Protein AF-A0A0M0GD70-F1 (afdb_monomer_lite)

Organism: Sporosarcina globispora (NCBI:txid1459)

pLDDT: mean 79.38, std 15.33, range [40.72, 96.19]

Sequence (103 aa):
MIKKINIFLLLLLAVLFVYLNNNLNNELAYSQEQSEYITFEYVITDITAKGEYYGRSTKDNTGIYFTDENLQSDQIIRKGDKIQATFERDSRIDGIVSIEVKK

Foldseek 3Di:
DPVVVVVVVVVVVVVVVVVVVVVVVPPPPDDPPPPQKDKFKWAFADADPQQWTKTAGPPDRDIDIDGPVQDDPPDDDDHGWIKMWMAGPVDPPPGGPHIGTDD

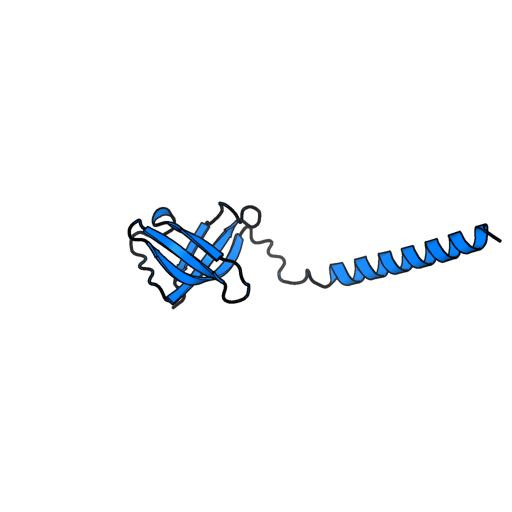Radius of gyration: 22.81 Å; chains: 1; bounding box: 37×23×76 Å

Secondary structure (DSSP, 8-state):
-HHHHHHHHHHHHHHHHHHHHHHHTTS--S-S---SEEEEEEEEEEE-TTSEEEEEESSSS-EEEEEGGGS-TT----TT-EEEEEEETT-TTT-EEEEEE--

InterPro domains:
  IPR059902 YpuD, C-terminal domain [PF27401] (36-100)

Structure (mmCIF, N/CA/C/O backbone):
data_AF-A0A0M0GD70-F1
#
_entry.id   AF-A0A0M0GD70-F1
#
loop_
_atom_site.group_PDB
_atom_site.id
_atom_site.type_symbol
_atom_site.label_atom_id
_atom_site.label_alt_id
_atom_site.label_comp_id
_atom_site.label_asym_id
_atom_site.label_entity_id
_atom_site.label_seq_id
_atom_site.pdbx_PDB_ins_code
_atom_site.Cartn_x
_atom_site.Cartn_y
_atom_site.Cartn_z
_atom_site.occupancy
_atom_site.B_iso_or_equiv
_atom_site.auth_seq_id
_atom_site.auth_comp_id
_atom_site.auth_asym_id
_atom_site.auth_atom_id
_atom_site.pdbx_PDB_model_num
ATOM 1 N N . MET A 1 1 ? 12.155 12.629 -60.913 1.00 53.12 1 MET A N 1
ATOM 2 C CA . MET A 1 1 ? 11.935 13.486 -59.721 1.00 53.12 1 MET A CA 1
ATOM 3 C C . MET A 1 1 ? 11.645 12.725 -58.418 1.00 53.12 1 MET A C 1
ATOM 5 O O . MET A 1 1 ? 11.779 13.330 -57.369 1.00 53.12 1 MET A O 1
ATOM 9 N N . ILE A 1 2 ? 11.335 11.419 -58.442 1.00 55.91 2 ILE A N 1
ATOM 10 C CA . ILE A 1 2 ? 10.916 10.643 -57.249 1.00 55.91 2 ILE A CA 1
ATOM 11 C C . ILE A 1 2 ? 12.098 10.228 -56.339 1.00 55.91 2 ILE A C 1
ATOM 13 O O . ILE A 1 2 ? 11.964 10.176 -55.125 1.00 55.91 2 ILE A O 1
ATOM 17 N N . LYS A 1 3 ? 13.304 10.017 -56.890 1.00 55.78 3 LYS A N 1
ATOM 18 C CA . LYS A 1 3 ? 14.478 9.566 -56.107 1.00 55.78 3 LYS A CA 1
ATOM 19 C C . LYS A 1 3 ? 15.000 10.591 -55.085 1.00 55.78 3 LYS A C 1
ATOM 21 O O . LYS A 1 3 ? 15.543 10.195 -54.062 1.00 55.78 3 LYS A O 1
ATOM 26 N N . LYS A 1 4 ? 14.836 11.897 -55.342 1.00 57.25 4 LYS A N 1
ATOM 27 C CA . LYS A 1 4 ? 15.329 12.964 -54.446 1.00 57.25 4 LYS A CA 1
ATOM 28 C C . LYS A 1 4 ? 14.441 13.151 -53.210 1.00 57.25 4 LYS A C 1
ATOM 30 O O . LYS A 1 4 ? 14.953 13.506 -52.154 1.00 57.25 4 LYS A O 1
ATOM 35 N N . ILE A 1 5 ? 13.142 12.859 -53.328 1.00 62.78 5 ILE A N 1
ATOM 36 C CA . ILE A 1 5 ? 12.182 13.003 -52.224 1.00 62.78 5 ILE A CA 1
ATOM 37 C C . ILE A 1 5 ? 12.395 11.926 -51.152 1.00 62.78 5 ILE A C 1
ATOM 39 O O . ILE A 1 5 ? 12.312 12.218 -49.964 1.00 62.78 5 ILE A O 1
ATOM 43 N N . ASN A 1 6 ? 12.804 10.722 -51.567 1.00 70.38 6 ASN A N 1
ATOM 44 C CA . ASN A 1 6 ? 13.131 9.629 -50.649 1.00 70.38 6 ASN A CA 1
ATOM 45 C C . ASN A 1 6 ? 14.394 9.911 -49.827 1.00 70.38 6 ASN A C 1
ATOM 47 O O . ASN A 1 6 ? 14.449 9.537 -48.662 1.00 70.38 6 ASN A O 1
ATOM 51 N N . ILE A 1 7 ? 15.389 10.591 -50.408 1.00 81.75 7 ILE A N 1
ATOM 52 C CA . ILE A 1 7 ? 16.624 10.957 -49.696 1.00 81.75 7 ILE A CA 1
ATOM 53 C C . ILE A 1 7 ? 16.329 12.014 -48.631 1.00 81.75 7 ILE A C 1
ATOM 55 O O . ILE A 1 7 ? 16.797 11.889 -47.504 1.00 81.75 7 ILE A O 1
ATOM 59 N N . PHE A 1 8 ? 15.520 13.022 -48.969 1.00 82.19 8 PHE A N 1
ATOM 60 C CA . PHE A 1 8 ? 15.115 14.053 -48.015 1.00 82.19 8 PHE A CA 1
ATOM 61 C C . PHE A 1 8 ? 14.311 13.463 -46.850 1.00 82.19 8 PHE A C 1
ATOM 63 O O . PHE A 1 8 ? 14.581 13.775 -45.692 1.00 82.19 8 PHE A O 1
ATOM 70 N N . LEU A 1 9 ? 13.381 12.552 -47.151 1.00 85.50 9 LEU A N 1
ATOM 71 C CA . LEU A 1 9 ? 12.595 11.862 -46.134 1.00 85.50 9 LEU A CA 1
ATOM 72 C C . LEU A 1 9 ? 13.478 11.004 -45.213 1.00 85.50 9 LEU A C 1
ATOM 74 O O . LEU A 1 9 ? 13.321 11.065 -43.998 1.00 85.50 9 LEU A O 1
ATOM 78 N N . LEU A 1 10 ? 14.453 10.267 -45.762 1.00 85.19 10 LEU A N 1
ATOM 79 C CA . LEU A 1 10 ? 15.396 9.479 -44.957 1.00 85.19 10 LEU A CA 1
ATOM 80 C C . LEU A 1 10 ? 16.218 10.351 -43.997 1.00 85.19 10 LEU A C 1
ATOM 82 O O . LEU A 1 10 ? 16.432 9.977 -42.846 1.00 85.19 10 LEU A O 1
ATOM 86 N N . LEU A 1 11 ? 16.665 11.516 -44.470 1.00 87.81 11 LEU A N 1
ATOM 87 C CA . LEU A 1 11 ? 17.442 12.464 -43.673 1.00 87.81 11 LEU A CA 1
ATOM 88 C C . LEU A 1 11 ? 16.613 13.036 -42.517 1.00 87.81 11 LEU A C 1
ATOM 90 O O . LEU A 1 11 ? 17.110 13.136 -41.397 1.00 87.81 11 LEU A O 1
ATOM 94 N N . LEU A 1 12 ? 15.336 13.337 -42.769 1.00 88.75 12 LEU A N 1
ATOM 95 C CA . LEU A 1 12 ? 14.401 13.792 -41.742 1.00 88.75 12 LEU A CA 1
ATOM 96 C C . LEU A 1 12 ? 14.195 12.725 -40.652 1.00 88.75 12 LEU A C 1
ATOM 98 O O . LEU A 1 12 ? 14.244 13.045 -39.464 1.00 88.75 12 LEU A O 1
ATOM 102 N N . LEU A 1 13 ? 14.023 11.454 -41.040 1.00 88.56 13 LEU A N 1
ATOM 103 C CA . LEU A 1 13 ? 13.876 10.346 -40.087 1.00 88.56 13 LEU A CA 1
ATOM 104 C C . LEU A 1 13 ? 15.146 10.126 -39.252 1.00 88.56 13 LEU A C 1
ATOM 106 O O . LEU A 1 13 ? 15.045 9.867 -38.055 1.00 88.56 13 LEU A O 1
ATOM 110 N N . ALA A 1 14 ? 16.333 10.257 -39.849 1.00 88.00 14 ALA A N 1
ATOM 111 C CA . ALA A 1 14 ? 17.599 10.105 -39.131 1.00 88.00 14 ALA A CA 1
ATOM 112 C C . ALA A 1 14 ? 17.797 11.199 -38.067 1.00 88.00 14 ALA A C 1
ATOM 114 O O . ALA A 1 14 ? 18.202 10.904 -36.943 1.00 88.00 14 ALA A O 1
ATOM 115 N N . VAL A 1 15 ? 17.458 12.452 -38.391 1.00 88.81 15 VAL A N 1
ATOM 116 C CA . VAL A 1 15 ? 17.509 13.568 -37.432 1.00 88.81 15 VAL A CA 1
ATOM 117 C C . VAL A 1 15 ? 16.515 13.350 -36.290 1.00 88.81 15 VAL A C 1
ATOM 119 O O . VAL A 1 15 ? 16.876 13.528 -35.127 1.00 88.81 15 VAL A O 1
ATOM 122 N N . LEU A 1 16 ? 15.293 12.907 -36.602 1.00 85.44 16 LEU A N 1
ATOM 123 C CA . LEU A 1 16 ? 14.284 12.593 -35.591 1.00 85.44 16 LEU A CA 1
ATOM 124 C C . LEU A 1 16 ? 14.745 11.458 -34.662 1.00 85.44 16 LEU A C 1
ATOM 126 O O . LEU A 1 16 ? 14.580 11.554 -33.450 1.00 85.44 16 LEU A O 1
ATOM 130 N N . PHE A 1 17 ? 15.377 10.417 -35.208 1.00 83.75 17 PHE A N 1
ATOM 131 C CA . PHE A 1 17 ? 15.914 9.299 -34.430 1.00 83.75 17 PHE A CA 1
ATOM 132 C C . PHE A 1 17 ? 17.023 9.736 -33.459 1.00 83.75 17 PHE A C 1
ATOM 134 O O . PHE A 1 17 ? 17.015 9.347 -32.292 1.00 83.75 17 PHE A O 1
ATOM 141 N N . VAL A 1 18 ? 17.953 10.588 -33.905 1.00 83.31 18 VAL A N 1
ATOM 142 C CA . VAL A 1 18 ? 19.007 11.149 -33.039 1.00 83.31 18 VAL A CA 1
ATOM 143 C C . VAL A 1 18 ? 18.410 12.059 -31.962 1.00 83.31 18 VAL A C 1
ATOM 145 O O . VAL A 1 18 ? 18.812 11.981 -30.803 1.00 83.31 18 VAL A O 1
ATOM 148 N N . TYR A 1 19 ? 17.421 12.886 -32.315 1.00 80.00 19 TYR A N 1
ATOM 149 C CA . TYR A 1 19 ? 16.734 13.758 -31.362 1.00 80.00 19 TYR A CA 1
ATOM 150 C C . TYR A 1 19 ? 16.020 12.962 -30.263 1.00 80.00 19 TYR A C 1
ATOM 152 O O . TYR A 1 19 ? 16.160 13.287 -29.085 1.00 80.00 19 TYR A O 1
ATOM 160 N N . LEU A 1 20 ? 15.296 11.900 -30.625 1.00 76.00 20 LEU A N 1
ATOM 161 C CA . LEU A 1 20 ? 14.608 11.043 -29.658 1.00 76.00 20 LEU A CA 1
ATOM 162 C C . LEU A 1 20 ? 15.601 10.325 -28.733 1.00 76.00 20 LEU A C 1
ATOM 164 O O . LEU A 1 20 ? 15.427 10.376 -27.521 1.00 76.00 20 LEU A O 1
ATOM 168 N N . ASN A 1 21 ? 16.677 9.737 -29.267 1.00 72.44 21 ASN A N 1
ATOM 169 C CA . ASN A 1 21 ? 17.680 9.047 -28.444 1.00 72.44 21 ASN A CA 1
ATOM 170 C C . ASN A 1 21 ? 18.409 9.984 -27.472 1.00 72.44 21 ASN A C 1
ATOM 172 O O . ASN A 1 21 ? 18.648 9.618 -26.325 1.00 72.44 21 ASN A O 1
ATOM 176 N N . ASN A 1 22 ? 18.740 11.204 -27.898 1.00 68.06 22 ASN A N 1
ATOM 177 C CA . ASN A 1 22 ? 19.429 12.158 -27.029 1.00 68.06 22 ASN A CA 1
ATOM 178 C C . ASN A 1 22 ? 18.521 12.699 -25.915 1.00 68.06 22 ASN A C 1
ATOM 180 O O . ASN A 1 22 ? 19.011 12.967 -24.824 1.00 68.06 22 ASN A O 1
ATOM 184 N N . ASN A 1 23 ? 17.214 12.845 -26.161 1.00 59.16 23 ASN A N 1
ATOM 185 C CA . ASN A 1 23 ? 16.273 13.300 -25.133 1.00 59.16 23 ASN A CA 1
ATOM 186 C C . ASN A 1 23 ? 15.818 12.166 -24.197 1.00 59.16 23 ASN A C 1
ATOM 188 O O . ASN A 1 23 ? 15.553 12.431 -23.031 1.00 59.16 23 ASN A O 1
ATOM 192 N N . LEU A 1 24 ? 15.796 10.910 -24.659 1.00 54.25 24 LEU A N 1
ATOM 193 C CA . LEU A 1 24 ? 15.454 9.747 -23.825 1.00 54.25 24 LEU A CA 1
ATOM 194 C C . LEU A 1 24 ? 16.555 9.377 -22.816 1.00 54.25 24 LEU A C 1
ATOM 196 O O . LEU A 1 24 ? 16.257 8.823 -21.762 1.00 54.25 24 LEU A O 1
ATOM 200 N N . ASN A 1 25 ? 17.816 9.716 -23.096 1.00 52.28 25 ASN A N 1
ATOM 201 C CA . ASN A 1 25 ? 18.939 9.391 -22.208 1.00 52.28 25 ASN A CA 1
ATOM 202 C C . ASN A 1 25 ? 19.143 10.393 -21.056 1.00 52.28 25 ASN A C 1
ATOM 204 O O . ASN A 1 25 ? 19.916 10.112 -20.143 1.00 52.28 25 ASN A O 1
ATOM 208 N N . ASN A 1 26 ? 18.458 11.541 -21.075 1.00 48.72 26 ASN A N 1
ATOM 209 C CA . ASN A 1 26 ? 18.663 12.610 -20.091 1.00 48.72 26 ASN A CA 1
ATOM 210 C C . ASN A 1 26 ? 17.666 12.592 -18.917 1.00 48.72 26 ASN A C 1
ATOM 212 O O . ASN A 1 26 ? 17.849 13.360 -17.977 1.00 48.72 26 ASN A O 1
ATOM 216 N N . GLU A 1 27 ? 16.661 11.708 -18.916 1.00 46.94 27 GLU A N 1
ATOM 217 C CA . GLU A 1 27 ? 15.702 11.577 -17.799 1.00 46.94 27 GLU A CA 1
ATOM 218 C C . GLU A 1 27 ? 15.959 10.375 -16.871 1.00 46.94 27 GLU A C 1
ATOM 220 O O . GLU A 1 27 ? 15.259 10.209 -15.877 1.00 46.94 27 GLU A O 1
ATOM 225 N N . LEU A 1 28 ? 16.992 9.561 -17.120 1.00 46.22 28 LEU A N 1
ATOM 226 C CA . LEU A 1 28 ? 17.294 8.380 -16.289 1.00 46.22 28 LEU A CA 1
ATOM 227 C C . LEU A 1 28 ? 18.503 8.545 -15.358 1.00 46.22 28 LEU A C 1
ATOM 229 O O . LEU A 1 28 ? 18.908 7.597 -14.687 1.00 46.22 28 LEU A O 1
ATOM 233 N N . ALA A 1 29 ? 19.061 9.750 -15.250 1.00 43.88 29 ALA A N 1
ATOM 234 C CA . ALA A 1 29 ? 20.120 10.051 -14.291 1.00 43.88 29 ALA A CA 1
ATOM 235 C C . ALA A 1 29 ? 19.543 10.446 -12.916 1.00 43.88 29 ALA A C 1
ATOM 237 O O . ALA A 1 29 ? 19.826 11.523 -12.399 1.00 43.88 29 ALA A O 1
ATOM 238 N N . TYR A 1 30 ? 18.736 9.572 -12.309 1.00 40.72 30 TYR A N 1
ATOM 239 C CA . TYR A 1 30 ? 18.447 9.643 -10.876 1.00 40.72 30 TYR A CA 1
ATOM 240 C C . TYR A 1 30 ? 18.775 8.287 -10.243 1.00 40.72 30 TYR A C 1
ATOM 242 O O . TYR A 1 30 ? 18.057 7.308 -10.417 1.00 40.72 30 TYR A O 1
ATOM 250 N N . SER A 1 31 ? 19.928 8.266 -9.565 1.00 42.44 31 SER A N 1
ATOM 251 C CA . SER A 1 31 ? 20.475 7.207 -8.703 1.00 42.44 31 SER A CA 1
ATOM 252 C C . SER A 1 31 ? 20.602 5.799 -9.305 1.00 42.44 31 SER A C 1
ATOM 254 O O . SER A 1 31 ? 19.690 4.981 -9.228 1.00 42.44 31 SER A O 1
ATOM 256 N N . GLN A 1 32 ? 21.807 5.475 -9.786 1.00 42.44 32 GLN A N 1
ATOM 257 C CA . GLN A 1 32 ? 22.290 4.098 -9.949 1.00 42.44 32 GLN A CA 1
ATOM 258 C C . GLN A 1 32 ? 22.641 3.459 -8.591 1.00 42.44 32 GLN A C 1
ATOM 260 O O . GLN A 1 32 ? 23.775 3.072 -8.339 1.00 42.44 32 GLN A O 1
ATOM 265 N N . GLU A 1 33 ? 21.645 3.301 -7.731 1.00 47.50 33 GLU A N 1
ATOM 266 C CA . GLU A 1 33 ? 21.485 2.021 -7.054 1.00 47.50 33 GLU A CA 1
ATOM 267 C C . GLU A 1 33 ? 20.180 1.488 -7.611 1.00 47.50 33 GLU A C 1
ATOM 269 O O . GLU A 1 33 ? 19.122 2.088 -7.426 1.00 47.50 33 GLU A O 1
ATOM 274 N N . GLN A 1 34 ? 20.249 0.411 -8.385 1.00 53.72 34 GLN A N 1
ATOM 275 C CA . GLN A 1 34 ? 19.083 -0.192 -9.015 1.00 53.72 34 GLN A CA 1
ATOM 276 C C . GLN A 1 34 ? 18.263 -0.925 -7.938 1.00 53.72 34 GLN A C 1
ATOM 278 O O . GLN A 1 34 ? 17.982 -2.102 -8.090 1.00 53.72 34 GLN A O 1
ATOM 283 N N . SER A 1 35 ? 17.869 -0.229 -6.860 1.00 63.62 35 SER A N 1
ATOM 284 C CA . SER A 1 35 ? 17.132 -0.736 -5.697 1.00 63.62 35 SER A CA 1
ATOM 285 C C . SER A 1 35 ? 16.018 -1.651 -6.166 1.00 63.62 35 SER A C 1
ATOM 287 O O . SER A 1 35 ? 15.148 -1.195 -6.895 1.00 63.62 35 SER A O 1
ATOM 289 N N . GLU A 1 36 ? 16.039 -2.927 -5.800 1.00 78.19 36 GLU A N 1
ATOM 290 C CA . GLU A 1 36 ? 15.003 -3.904 -6.179 1.00 78.19 36 GLU A CA 1
ATOM 291 C C . GLU A 1 36 ? 13.589 -3.432 -5.798 1.00 78.19 36 GLU A C 1
ATOM 293 O O . GLU A 1 36 ? 12.593 -3.896 -6.352 1.00 78.19 36 GLU A O 1
ATOM 298 N N . TYR A 1 37 ? 13.519 -2.437 -4.914 1.00 81.31 37 TYR A N 1
ATOM 299 C CA . TYR A 1 37 ? 12.309 -1.857 -4.378 1.00 81.31 37 TYR A CA 1
ATOM 300 C C . TYR A 1 37 ? 12.083 -0.417 -4.825 1.00 81.31 37 TYR A C 1
ATOM 302 O O . TYR A 1 37 ? 13.019 0.347 -5.095 1.00 81.31 37 TYR A O 1
ATOM 310 N N . ILE A 1 38 ? 10.812 -0.037 -4.858 1.00 85.56 38 ILE A N 1
ATOM 311 C CA . ILE A 1 38 ? 10.344 1.309 -5.173 1.00 85.56 38 ILE A CA 1
ATOM 312 C C . ILE A 1 38 ? 9.287 1.702 -4.155 1.00 85.56 38 ILE A C 1
ATOM 314 O O . ILE A 1 38 ? 8.530 0.863 -3.675 1.00 85.56 38 ILE A O 1
ATOM 318 N N . THR A 1 39 ? 9.198 2.990 -3.860 1.00 87.81 39 THR A N 1
ATOM 319 C CA . THR A 1 39 ? 8.398 3.455 -2.734 1.00 87.81 39 THR A CA 1
ATOM 320 C C . THR A 1 39 ? 7.469 4.592 -3.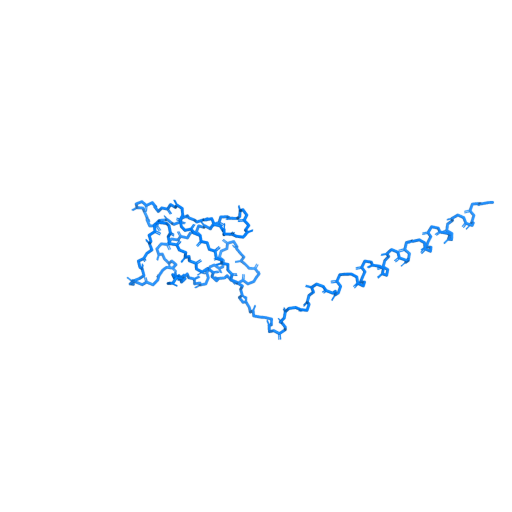134 1.00 87.81 39 THR A C 1
ATOM 322 O O . THR A 1 39 ? 7.876 5.515 -3.844 1.00 87.81 39 THR A O 1
ATOM 325 N N . PHE A 1 40 ? 6.232 4.554 -2.634 1.00 87.75 40 PHE A N 1
ATOM 326 C CA . PHE A 1 40 ? 5.227 5.598 -2.837 1.00 87.75 40 PHE A CA 1
ATOM 327 C C . PHE A 1 40 ? 4.573 6.035 -1.535 1.00 87.75 40 PHE A C 1
ATOM 329 O O . PHE A 1 40 ? 4.482 5.276 -0.574 1.00 87.75 40 PHE A O 1
ATOM 336 N N . GLU A 1 41 ? 4.078 7.270 -1.536 1.00 91.88 41 GLU A N 1
ATOM 337 C CA . GLU A 1 41 ? 3.363 7.853 -0.406 1.00 91.88 41 GLU A CA 1
ATOM 338 C C . GLU A 1 41 ? 1.864 7.926 -0.692 1.00 91.88 41 GLU A C 1
ATOM 340 O O . GLU A 1 41 ? 1.439 8.531 -1.683 1.00 91.88 41 GLU A O 1
ATOM 345 N N . TYR A 1 42 ? 1.066 7.387 0.228 1.00 92.62 42 TYR A N 1
ATOM 346 C CA . TYR A 1 42 ? -0.392 7.387 0.159 1.00 92.62 42 TYR A CA 1
ATOM 347 C C . TYR A 1 42 ? -1.000 7.996 1.420 1.00 92.62 42 TYR A C 1
ATOM 349 O O . TYR A 1 42 ? -0.423 7.931 2.501 1.00 92.62 42 TYR A O 1
ATOM 357 N N . VAL A 1 43 ? -2.189 8.573 1.285 1.00 94.81 43 VAL A N 1
ATOM 358 C CA . VAL A 1 43 ? -3.055 8.948 2.406 1.00 94.81 43 VAL A CA 1
ATOM 359 C C . VAL A 1 43 ? -4.168 7.923 2.503 1.00 94.81 43 VAL A C 1
ATOM 361 O O . VAL A 1 43 ? -4.847 7.662 1.509 1.00 94.81 43 VAL A O 1
ATOM 364 N N . ILE A 1 44 ? -4.384 7.368 3.692 1.00 95.81 44 ILE A N 1
ATOM 365 C CA . ILE A 1 44 ? -5.464 6.412 3.928 1.00 95.81 44 ILE A CA 1
ATOM 366 C C . ILE A 1 44 ? -6.807 7.129 3.839 1.00 95.81 44 ILE A C 1
ATOM 368 O O . ILE A 1 44 ? -7.112 8.037 4.611 1.00 95.81 44 ILE A O 1
ATOM 372 N N . THR A 1 45 ? -7.622 6.712 2.881 1.00 95.62 45 THR A N 1
ATOM 373 C CA . THR A 1 45 ? -8.944 7.274 2.615 1.00 95.62 45 THR A CA 1
ATOM 374 C C . THR A 1 45 ? -10.059 6.442 3.215 1.00 95.62 45 THR A C 1
ATOM 376 O O . THR A 1 45 ? -11.120 6.996 3.490 1.00 95.62 45 THR A O 1
ATOM 379 N N . ASP A 1 46 ? -9.853 5.141 3.420 1.00 96.19 46 ASP A N 1
ATOM 380 C CA . ASP A 1 46 ? -10.864 4.285 4.030 1.00 96.19 46 ASP A CA 1
ATOM 381 C C . ASP A 1 46 ? -10.273 3.043 4.690 1.00 96.19 46 ASP A C 1
ATOM 383 O O . ASP A 1 46 ? -9.196 2.586 4.309 1.00 96.19 46 ASP A O 1
ATOM 387 N N . ILE A 1 47 ? -10.987 2.527 5.691 1.00 94.69 47 ILE A N 1
ATOM 388 C CA . ILE A 1 47 ? -10.649 1.294 6.404 1.00 94.69 47 ILE A CA 1
ATOM 389 C C . ILE A 1 47 ? -11.953 0.536 6.635 1.00 94.69 47 ILE A C 1
ATOM 391 O O . ILE A 1 47 ? -12.891 1.090 7.217 1.00 94.69 47 ILE A O 1
ATOM 395 N N . THR A 1 48 ? -12.032 -0.711 6.180 1.00 93.00 48 THR A N 1
ATOM 396 C CA . THR A 1 48 ? -13.224 -1.541 6.384 1.00 93.00 48 THR A CA 1
ATOM 397 C C . THR A 1 48 ? -13.130 -2.305 7.698 1.00 93.00 48 THR A C 1
ATOM 399 O O . THR A 1 48 ? -12.052 -2.551 8.235 1.00 93.00 48 THR A O 1
ATOM 402 N N . ALA A 1 49 ? -14.278 -2.748 8.214 1.00 87.19 49 ALA A N 1
ATOM 403 C CA . ALA A 1 49 ? -14.336 -3.572 9.423 1.00 87.19 49 ALA A CA 1
ATOM 404 C C . ALA A 1 49 ? -13.663 -4.953 9.269 1.00 87.19 49 ALA A C 1
ATOM 406 O O . ALA A 1 49 ? -13.559 -5.685 10.248 1.00 87.19 49 ALA A O 1
ATOM 407 N N . LYS A 1 50 ? -13.246 -5.321 8.050 1.00 88.44 50 LYS A N 1
ATOM 408 C CA . LYS A 1 50 ? -12.568 -6.583 7.736 1.00 88.44 50 LYS A CA 1
ATOM 409 C C . LYS A 1 50 ? -11.042 -6.448 7.662 1.00 88.44 50 LYS A C 1
ATOM 411 O O . LYS A 1 50 ? -10.406 -7.386 7.201 1.00 88.44 50 LYS A O 1
ATOM 416 N N . GLY A 1 51 ? -10.480 -5.305 8.067 1.00 89.31 51 GLY A N 1
ATOM 417 C CA . GLY A 1 51 ? -9.031 -5.089 8.012 1.00 89.31 51 GLY A CA 1
ATOM 418 C C . GLY A 1 51 ? -8.520 -4.761 6.611 1.00 89.31 51 GLY A C 1
ATOM 419 O O . GLY A 1 51 ? -7.387 -5.078 6.266 1.00 89.31 51 GLY A O 1
ATOM 420 N N . GLU A 1 52 ? -9.371 -4.176 5.764 1.00 94.12 52 GLU A N 1
ATOM 421 C CA . GLU A 1 52 ? -8.983 -3.737 4.424 1.00 94.12 52 GLU A CA 1
ATOM 422 C C . GLU A 1 52 ? -8.730 -2.234 4.428 1.00 94.12 52 GLU A C 1
ATOM 424 O O . GLU A 1 52 ? -9.565 -1.454 4.897 1.00 94.12 52 GLU A O 1
ATOM 429 N N . TYR A 1 53 ? -7.610 -1.826 3.847 1.00 94.62 53 TYR A N 1
ATOM 430 C CA . TYR A 1 53 ? -7.156 -0.446 3.830 1.00 94.62 53 TYR A CA 1
ATOM 431 C C . TYR A 1 53 ? -7.134 0.080 2.408 1.00 94.62 53 TYR A C 1
ATOM 433 O O . TYR A 1 53 ? -6.606 -0.558 1.499 1.00 94.62 53 TYR A O 1
ATOM 441 N N . TYR A 1 54 ? -7.666 1.285 2.232 1.00 94.56 54 TYR A N 1
ATOM 442 C CA . TYR A 1 54 ? -7.696 1.977 0.953 1.00 94.56 54 TYR A CA 1
ATOM 443 C C . TYR A 1 54 ? -7.035 3.337 1.104 1.00 94.56 54 TYR A C 1
ATOM 445 O O . TYR A 1 54 ? -7.362 4.096 2.020 1.00 94.56 54 TYR A O 1
ATOM 453 N N . GLY A 1 55 ? -6.142 3.676 0.180 1.00 93.81 55 GLY A N 1
ATOM 454 C CA . GLY A 1 55 ? -5.477 4.973 0.159 1.00 93.81 55 GLY A CA 1
ATOM 455 C C . GLY A 1 55 ? -5.396 5.591 -1.229 1.00 93.81 55 GLY A C 1
ATOM 456 O O . GLY A 1 55 ? -5.581 4.922 -2.245 1.00 93.81 55 GLY A O 1
ATOM 457 N N . ARG A 1 56 ? -5.097 6.890 -1.265 1.00 93.81 56 ARG A N 1
ATOM 458 C CA . ARG A 1 56 ? -4.849 7.662 -2.488 1.00 93.81 56 ARG A CA 1
ATOM 459 C C . ARG A 1 56 ? -3.461 8.274 -2.431 1.00 93.81 56 ARG A C 1
ATOM 461 O O . ARG A 1 56 ? -3.056 8.785 -1.387 1.00 93.81 56 ARG A O 1
ATOM 468 N N . SER A 1 57 ? -2.739 8.229 -3.539 1.00 89.88 57 SER A N 1
ATOM 469 C CA . SER A 1 57 ? -1.433 8.867 -3.635 1.00 89.88 57 SER A CA 1
ATOM 470 C C . SER A 1 57 ? -1.566 10.383 -3.522 1.00 89.88 57 SER A C 1
ATOM 472 O O . SER A 1 57 ? -2.580 10.983 -3.884 1.00 89.88 57 SER A O 1
ATOM 474 N N . THR A 1 58 ? -0.527 11.007 -2.973 1.00 78.69 58 THR A N 1
ATOM 475 C CA . THR A 1 58 ? -0.454 12.469 -2.824 1.00 78.69 58 THR A CA 1
ATOM 476 C C . THR A 1 58 ? 0.102 13.168 -4.062 1.00 78.69 58 THR A C 1
ATOM 478 O O . THR A 1 58 ? -0.037 14.384 -4.187 1.00 78.69 58 THR A O 1
ATOM 481 N N . LYS A 1 59 ? 0.747 12.416 -4.963 1.00 79.88 59 LYS A N 1
ATOM 482 C CA . LYS A 1 59 ? 1.439 12.948 -6.147 1.00 79.88 59 LYS A CA 1
ATOM 483 C C . LYS A 1 59 ? 0.747 12.588 -7.453 1.00 79.88 59 LYS A C 1
ATOM 485 O O . LYS A 1 59 ? 0.809 13.357 -8.406 1.00 79.88 59 LYS A O 1
ATOM 490 N N . ASP A 1 60 ? 0.093 11.437 -7.498 1.00 79.00 60 ASP A N 1
ATOM 491 C CA . ASP A 1 60 ? -0.646 10.965 -8.659 1.00 79.00 60 ASP A CA 1
ATOM 492 C C . ASP A 1 60 ? -2.031 10.460 -8.245 1.00 79.00 60 ASP A C 1
ATOM 494 O O . ASP A 1 60 ? -2.352 10.318 -7.067 1.00 79.00 60 ASP A O 1
ATOM 498 N N . ASN A 1 61 ? -2.904 10.227 -9.223 1.00 77.69 61 ASN A N 1
ATOM 499 C CA . ASN A 1 61 ? -4.277 9.810 -8.950 1.00 77.69 61 ASN A CA 1
ATOM 500 C C . ASN A 1 61 ? -4.401 8.293 -8.703 1.00 77.69 61 ASN A C 1
ATOM 502 O O . ASN A 1 61 ? -5.477 7.726 -8.912 1.00 77.69 61 ASN A O 1
ATOM 506 N N . THR A 1 62 ? -3.307 7.630 -8.312 1.00 86.00 62 THR A N 1
ATOM 507 C CA . THR A 1 62 ? -3.279 6.186 -8.068 1.00 86.00 62 THR A CA 1
ATOM 508 C C . THR A 1 62 ? -3.823 5.854 -6.680 1.00 86.00 62 THR A C 1
ATOM 510 O O . THR A 1 62 ? -3.754 6.659 -5.745 1.00 86.00 62 THR A O 1
ATOM 513 N N . GLY A 1 63 ? -4.434 4.676 -6.565 1.00 90.25 63 GLY A N 1
ATOM 514 C CA . GLY A 1 63 ? -4.915 4.134 -5.300 1.00 90.25 63 GLY A CA 1
ATOM 515 C C . GLY A 1 63 ? -4.009 3.017 -4.800 1.00 90.25 63 GLY A C 1
ATOM 516 O O . GLY A 1 63 ? -3.305 2.396 -5.593 1.00 90.25 63 GLY A O 1
ATOM 517 N N . ILE A 1 64 ? -4.066 2.754 -3.499 1.00 90.50 64 ILE A N 1
ATOM 518 C CA . ILE A 1 64 ? -3.481 1.564 -2.880 1.00 90.50 64 ILE A CA 1
ATOM 519 C C . ILE A 1 64 ? -4.567 0.789 -2.138 1.00 90.50 64 ILE A C 1
ATOM 521 O O . ILE A 1 64 ? -5.480 1.392 -1.567 1.00 90.50 64 ILE A O 1
ATOM 525 N N . TYR A 1 65 ? -4.438 -0.534 -2.161 1.00 91.88 65 TYR A N 1
ATOM 526 C CA . TYR A 1 65 ? -5.204 -1.479 -1.362 1.00 91.88 65 TYR A CA 1
ATOM 527 C C . TYR A 1 65 ? -4.234 -2.432 -0.661 1.00 91.88 65 TYR A C 1
ATOM 529 O O . TYR A 1 65 ? -3.286 -2.896 -1.292 1.00 91.88 65 TYR A O 1
ATOM 537 N N . PHE A 1 66 ? -4.462 -2.704 0.620 1.00 91.69 66 PHE A N 1
ATOM 538 C CA . PHE A 1 66 ? -3.736 -3.720 1.384 1.00 91.69 66 PHE A CA 1
ATOM 539 C C . PHE A 1 66 ? -4.593 -4.218 2.554 1.00 91.69 66 PHE A C 1
ATOM 541 O O . PHE A 1 66 ? -5.641 -3.636 2.853 1.00 91.69 66 PHE A O 1
ATOM 548 N N . THR A 1 67 ? -4.161 -5.294 3.207 1.00 91.50 67 THR A N 1
ATOM 549 C CA . THR A 1 67 ? -4.881 -5.907 4.335 1.00 91.50 67 THR A CA 1
ATOM 550 C C . THR A 1 67 ? -4.037 -5.912 5.608 1.00 91.50 67 THR A C 1
ATOM 552 O O . THR A 1 67 ? -2.847 -5.595 5.564 1.00 91.50 67 THR A O 1
ATOM 555 N N . ASP A 1 68 ? -4.636 -6.299 6.737 1.00 89.19 68 ASP A N 1
ATOM 556 C CA . ASP A 1 68 ? -3.934 -6.509 8.014 1.00 89.19 68 ASP A CA 1
ATOM 557 C C . ASP A 1 68 ? -2.681 -7.398 7.877 1.00 89.19 68 ASP A C 1
ATOM 559 O O . ASP A 1 68 ? -1.714 -7.212 8.610 1.00 89.19 68 ASP A O 1
ATOM 563 N N . GLU A 1 69 ? -2.656 -8.333 6.917 1.00 87.94 69 GLU A N 1
ATOM 564 C CA . GLU A 1 69 ? -1.511 -9.224 6.668 1.00 87.94 69 GLU A CA 1
ATOM 565 C C . GLU A 1 69 ? -0.248 -8.472 6.217 1.00 87.94 69 GLU A C 1
ATOM 567 O O . GLU A 1 69 ? 0.866 -8.971 6.367 1.00 87.94 69 GLU A O 1
ATOM 572 N N . ASN A 1 70 ? -0.409 -7.261 5.679 1.00 87.25 70 ASN A N 1
ATOM 573 C CA . ASN A 1 70 ? 0.695 -6.405 5.255 1.00 87.25 70 ASN A CA 1
ATOM 574 C C . ASN A 1 70 ? 1.237 -5.523 6.394 1.00 87.25 70 ASN A C 1
ATOM 576 O O . ASN A 1 70 ? 2.179 -4.759 6.169 1.00 87.25 70 ASN A O 1
ATOM 580 N N . LEU A 1 71 ? 0.637 -5.582 7.588 1.00 88.06 71 LE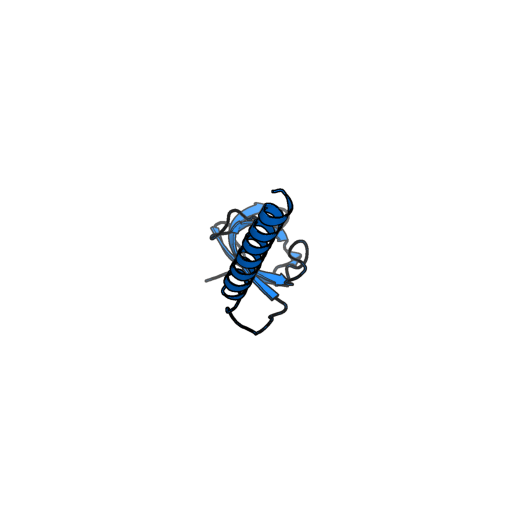U A N 1
ATOM 581 C CA . LEU A 1 71 ? 0.996 -4.756 8.737 1.00 88.06 71 LEU A CA 1
ATOM 582 C C . LEU A 1 71 ? 1.798 -5.533 9.778 1.00 88.06 71 LEU A C 1
ATOM 584 O O . LEU A 1 71 ? 1.635 -6.738 9.965 1.00 88.06 71 LEU A O 1
ATOM 588 N N . GLN A 1 72 ? 2.656 -4.817 10.503 1.00 86.50 72 GLN A N 1
ATOM 589 C CA . GLN A 1 72 ? 3.272 -5.360 11.713 1.00 86.50 72 GLN A CA 1
ATOM 590 C C . GLN A 1 72 ? 2.232 -5.450 12.841 1.00 86.50 72 GLN A C 1
ATOM 592 O O . GLN A 1 72 ? 1.307 -4.642 12.909 1.00 86.50 72 GLN A O 1
ATOM 597 N N . SER A 1 73 ? 2.386 -6.419 13.749 1.00 81.12 73 SER A N 1
ATOM 598 C CA . SER A 1 73 ? 1.376 -6.761 14.767 1.00 81.12 73 SER A CA 1
ATOM 599 C C . SER A 1 73 ? 0.976 -5.619 15.713 1.00 81.12 73 SER A C 1
ATOM 601 O O . SER A 1 73 ? -0.064 -5.698 16.362 1.00 81.12 73 SER A O 1
ATOM 603 N N . ASP A 1 74 ? 1.798 -4.580 15.837 1.00 84.50 74 ASP A N 1
ATOM 604 C CA . ASP A 1 74 ? 1.579 -3.397 16.673 1.00 84.50 74 ASP A CA 1
ATOM 605 C C . ASP A 1 74 ? 1.298 -2.119 15.862 1.00 84.50 74 ASP A C 1
ATOM 607 O O . ASP A 1 74 ? 1.111 -1.037 16.429 1.00 84.50 74 ASP A O 1
ATOM 611 N N . GLN A 1 75 ? 1.237 -2.228 14.536 1.00 86.50 75 GLN A N 1
ATOM 612 C CA . GLN A 1 75 ? 1.058 -1.095 13.650 1.00 86.50 75 GLN A CA 1
ATOM 613 C C . GLN A 1 75 ? -0.416 -0.695 13.576 1.00 86.50 75 GLN A C 1
ATOM 615 O O . GLN A 1 75 ? -1.262 -1.393 13.025 1.00 86.50 75 GLN A O 1
ATOM 620 N N . ILE A 1 76 ? -0.726 0.482 14.119 1.00 87.62 76 ILE A N 1
ATOM 621 C CA . ILE A 1 76 ? -2.072 1.055 14.074 1.00 87.62 76 ILE A CA 1
ATOM 622 C C . ILE A 1 76 ? -2.116 2.105 12.969 1.00 87.62 76 ILE A C 1
ATOM 624 O O . ILE A 1 76 ? -1.451 3.134 13.066 1.00 87.62 76 ILE A O 1
ATOM 628 N N . ILE A 1 77 ? -2.944 1.860 11.955 1.00 91.31 77 ILE A N 1
ATOM 629 C CA . ILE A 1 77 ? -3.210 2.795 10.858 1.00 91.31 77 ILE A CA 1
ATOM 630 C C . ILE A 1 77 ? -4.630 3.340 10.979 1.00 91.31 77 ILE A C 1
ATOM 632 O O . ILE A 1 77 ? -5.578 2.602 11.252 1.00 91.31 77 ILE A O 1
ATOM 636 N N . ARG A 1 78 ? -4.787 4.646 10.761 1.00 93.25 78 ARG A N 1
ATOM 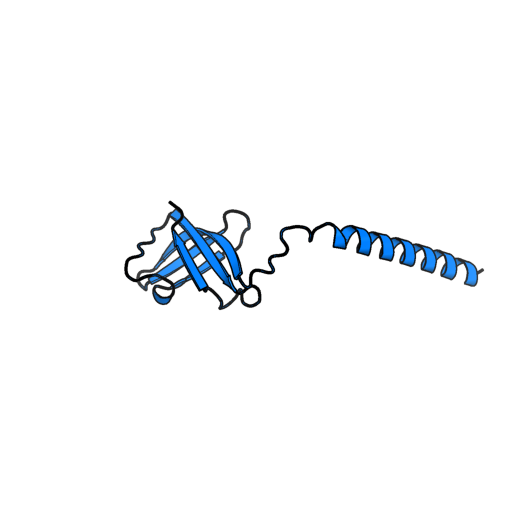637 C CA . ARG A 1 78 ? -6.066 5.356 10.802 1.00 93.25 78 ARG A CA 1
ATOM 638 C C . ARG A 1 78 ? -6.339 6.078 9.490 1.00 93.25 78 ARG A C 1
ATOM 640 O O . ARG A 1 78 ? -5.446 6.425 8.722 1.00 93.25 78 ARG A O 1
ATOM 647 N N . LYS A 1 79 ? -7.620 6.345 9.244 1.00 94.44 79 LYS A N 1
ATOM 648 C CA . LYS A 1 79 ? -8.055 7.188 8.128 1.00 94.44 79 LYS A CA 1
ATOM 649 C C . LYS A 1 79 ? -7.447 8.586 8.270 1.00 94.44 79 LYS A C 1
ATOM 651 O O . LYS A 1 79 ? -7.565 9.209 9.321 1.00 94.44 79 LYS A O 1
ATOM 656 N N . GLY A 1 80 ? -6.831 9.068 7.196 1.00 93.00 80 GLY A N 1
ATOM 657 C CA . GLY A 1 80 ? -6.086 10.323 7.140 1.00 93.00 80 GLY A CA 1
ATOM 658 C C . GLY A 1 80 ? -4.581 10.176 7.363 1.00 93.00 80 GLY A C 1
ATOM 659 O O . GLY A 1 80 ? -3.850 11.118 7.051 1.00 93.00 80 GLY A O 1
ATOM 660 N N . ASP A 1 81 ? -4.104 9.020 7.832 1.00 93.38 81 ASP A N 1
ATOM 661 C CA . ASP A 1 81 ? -2.672 8.801 8.018 1.00 93.38 81 ASP A CA 1
ATOM 662 C C . ASP A 1 81 ? -1.945 8.792 6.674 1.00 93.38 81 ASP A C 1
ATOM 664 O O . ASP A 1 81 ? -2.453 8.296 5.661 1.00 93.38 81 ASP A O 1
ATOM 668 N N . LYS A 1 82 ? -0.729 9.340 6.679 1.00 92.88 82 LYS A N 1
ATOM 669 C CA . LYS A 1 82 ? 0.207 9.211 5.567 1.00 92.88 82 LYS A CA 1
ATOM 670 C C . LYS A 1 82 ? 1.029 7.956 5.773 1.00 92.88 82 LYS A C 1
ATOM 672 O O . LYS A 1 82 ? 1.660 7.786 6.814 1.00 92.88 82 LYS A O 1
ATOM 677 N N . ILE A 1 83 ? 1.048 7.112 4.759 1.00 92.00 83 ILE A N 1
ATOM 678 C CA . ILE A 1 83 ? 1.825 5.886 4.749 1.00 92.00 83 ILE A CA 1
ATOM 679 C C . ILE A 1 83 ? 2.814 5.895 3.595 1.00 92.00 83 ILE A C 1
ATOM 681 O O . ILE A 1 83 ? 2.603 6.541 2.566 1.00 92.00 83 ILE A O 1
ATOM 685 N N . GLN A 1 84 ? 3.882 5.142 3.781 1.00 91.56 84 GLN A N 1
ATOM 686 C CA . GLN A 1 84 ? 4.882 4.851 2.784 1.00 91.56 84 GLN A CA 1
ATOM 687 C C . GLN A 1 84 ? 4.784 3.364 2.452 1.00 91.56 84 GLN A C 1
ATOM 689 O O . GLN A 1 84 ? 4.960 2.522 3.329 1.00 91.56 84 GLN A O 1
ATOM 694 N N . ALA A 1 85 ? 4.456 3.053 1.203 1.00 89.88 85 ALA A N 1
ATOM 695 C CA . ALA A 1 85 ? 4.336 1.688 0.720 1.00 89.88 85 ALA A CA 1
ATOM 696 C C . ALA A 1 85 ? 5.518 1.357 -0.185 1.00 89.88 85 ALA A C 1
ATOM 698 O O . ALA A 1 85 ? 5.793 2.082 -1.148 1.00 89.88 85 ALA A O 1
ATOM 699 N N . THR A 1 86 ? 6.207 0.268 0.138 1.00 88.94 86 THR A N 1
ATOM 700 C CA . THR A 1 86 ? 7.356 -0.233 -0.613 1.00 88.94 86 THR A CA 1
ATOM 701 C C . THR A 1 86 ? 6.932 -1.436 -1.435 1.00 88.94 86 THR A C 1
ATOM 703 O O . THR A 1 86 ? 6.315 -2.359 -0.911 1.00 88.94 86 THR A O 1
ATOM 706 N N . PHE A 1 87 ? 7.279 -1.418 -2.717 1.00 86.88 87 PHE A N 1
ATOM 707 C CA . PHE A 1 87 ? 6.946 -2.447 -3.687 1.00 86.88 87 PHE A CA 1
ATOM 708 C C . PHE A 1 87 ? 8.200 -3.020 -4.324 1.00 86.88 87 PHE A C 1
ATOM 710 O O . PHE A 1 87 ? 9.160 -2.282 -4.547 1.00 86.88 87 PHE A O 1
ATOM 717 N N . GLU A 1 88 ? 8.169 -4.287 -4.720 1.00 83.81 88 GLU A N 1
ATOM 718 C CA . GLU A 1 88 ? 9.126 -4.799 -5.703 1.00 83.81 88 GLU A CA 1
ATOM 719 C C . GLU A 1 88 ? 8.960 -4.048 -7.034 1.00 83.81 88 GLU A C 1
ATOM 721 O O . GLU A 1 88 ? 7.842 -3.830 -7.515 1.00 83.81 88 GLU A O 1
ATOM 726 N N . ARG A 1 89 ? 10.074 -3.640 -7.654 1.00 77.56 89 ARG A N 1
ATOM 727 C CA . ARG A 1 89 ? 10.066 -2.813 -8.875 1.00 77.56 89 ARG A CA 1
ATOM 728 C C . ARG A 1 89 ? 9.263 -3.433 -10.012 1.00 77.56 89 ARG A C 1
ATOM 730 O O . ARG A 1 89 ? 8.555 -2.703 -10.710 1.00 77.56 89 ARG A O 1
ATOM 737 N N . ASP A 1 90 ? 9.349 -4.748 -10.157 1.00 75.00 90 ASP A N 1
ATOM 738 C CA . ASP A 1 90 ? 8.741 -5.477 -11.266 1.00 75.00 90 ASP A CA 1
ATOM 739 C C . ASP A 1 90 ? 7.322 -5.987 -10.941 1.00 75.00 90 ASP A C 1
ATOM 741 O O . ASP A 1 90 ? 6.624 -6.457 -11.840 1.00 75.00 90 ASP A O 1
ATOM 745 N N . SER A 1 91 ? 6.849 -5.840 -9.693 1.00 65.25 91 SER A N 1
ATOM 746 C CA . SER A 1 91 ? 5.551 -6.362 -9.238 1.00 65.25 91 SER A CA 1
ATOM 747 C C . SER A 1 91 ? 4.752 -5.342 -8.418 1.00 65.25 91 SER A C 1
ATOM 749 O O . SER A 1 91 ? 4.541 -5.474 -7.217 1.00 65.25 91 SER A O 1
ATOM 751 N N . ARG A 1 92 ? 4.220 -4.311 -9.081 1.00 62.88 92 ARG A N 1
ATOM 752 C CA . ARG A 1 92 ? 3.341 -3.325 -8.417 1.00 62.88 92 ARG A CA 1
ATOM 753 C C . ARG A 1 92 ? 1.942 -3.845 -8.062 1.00 62.88 92 ARG A C 1
ATOM 755 O O . ARG A 1 92 ? 1.216 -3.143 -7.367 1.00 62.88 92 ARG A O 1
ATOM 762 N N . ILE A 1 93 ? 1.536 -5.000 -8.593 1.00 57.22 93 ILE A N 1
ATOM 763 C CA . ILE A 1 93 ? 0.165 -5.520 -8.448 1.00 57.22 93 ILE A CA 1
ATOM 764 C C . ILE A 1 93 ? 0.025 -6.380 -7.182 1.00 57.22 93 ILE A C 1
ATOM 766 O O . ILE A 1 93 ? -0.966 -6.216 -6.483 1.00 57.22 93 ILE A O 1
ATOM 770 N N . ASP A 1 94 ? 1.030 -7.203 -6.853 1.00 61.41 94 ASP A N 1
ATOM 771 C CA . ASP A 1 94 ? 1.043 -8.070 -5.654 1.00 61.41 94 ASP A CA 1
ATOM 772 C C . ASP A 1 94 ? 2.240 -7.813 -4.718 1.00 61.41 94 ASP A C 1
ATOM 774 O O . ASP A 1 94 ? 2.282 -8.311 -3.598 1.00 61.41 94 ASP A O 1
ATOM 778 N N . GLY A 1 95 ? 3.240 -7.044 -5.149 1.00 65.25 95 GLY A N 1
ATOM 779 C CA . GLY A 1 95 ? 4.538 -6.970 -4.479 1.00 65.25 95 GLY A CA 1
ATOM 780 C C . GLY A 1 95 ? 4.634 -5.935 -3.368 1.00 65.25 95 GLY A C 1
ATOM 781 O O . GLY A 1 95 ? 5.680 -5.303 -3.277 1.00 65.25 95 GLY A O 1
ATOM 782 N N . ILE A 1 96 ? 3.592 -5.710 -2.556 1.00 82.69 96 ILE A N 1
ATOM 783 C CA . ILE A 1 96 ? 3.734 -4.873 -1.349 1.00 82.69 96 ILE A CA 1
ATOM 784 C C . ILE A 1 96 ? 4.668 -5.598 -0.379 1.00 82.69 96 ILE A C 1
ATOM 786 O O . ILE A 1 96 ? 4.317 -6.629 0.187 1.00 82.69 96 ILE A O 1
ATOM 790 N N . VAL A 1 97 ? 5.850 -5.026 -0.172 1.00 83.38 97 VAL A N 1
ATOM 791 C CA . VAL A 1 97 ? 6.888 -5.556 0.719 1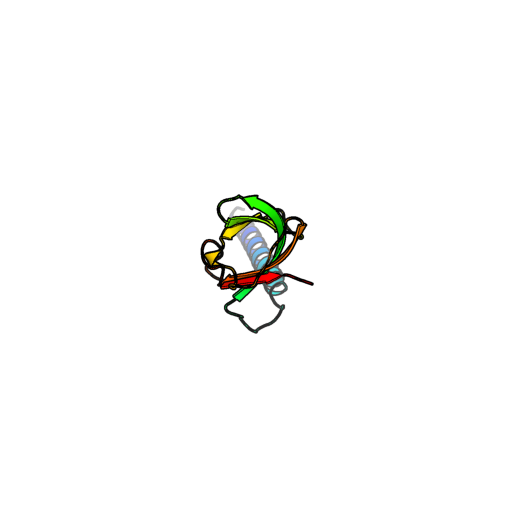.00 83.38 97 VAL A CA 1
ATOM 792 C C . VAL A 1 97 ? 6.720 -5.010 2.129 1.00 83.38 97 VAL A C 1
ATOM 794 O O . VAL A 1 97 ? 6.886 -5.738 3.105 1.00 83.38 97 VAL A O 1
ATOM 797 N N . SER A 1 98 ? 6.397 -3.721 2.252 1.00 86.19 98 SER A N 1
ATOM 798 C CA . SER A 1 98 ? 6.195 -3.089 3.553 1.00 86.19 98 SER A CA 1
ATOM 799 C C . SER A 1 98 ? 5.284 -1.869 3.485 1.00 86.19 98 SER A C 1
ATOM 801 O O . SER A 1 98 ? 5.199 -1.179 2.463 1.00 86.19 98 SER A O 1
ATOM 803 N N . ILE A 1 99 ? 4.626 -1.598 4.613 1.00 89.50 99 ILE A N 1
ATOM 804 C CA . ILE A 1 99 ? 3.838 -0.395 4.866 1.00 89.50 99 ILE A CA 1
ATOM 805 C C . ILE A 1 99 ? 4.397 0.269 6.122 1.00 89.50 99 ILE A C 1
ATOM 807 O O . ILE A 1 99 ? 4.445 -0.351 7.178 1.00 89.50 99 ILE A O 1
ATOM 811 N N . GLU A 1 100 ? 4.764 1.544 6.042 1.00 89.62 100 GLU A N 1
ATOM 812 C CA . GLU A 1 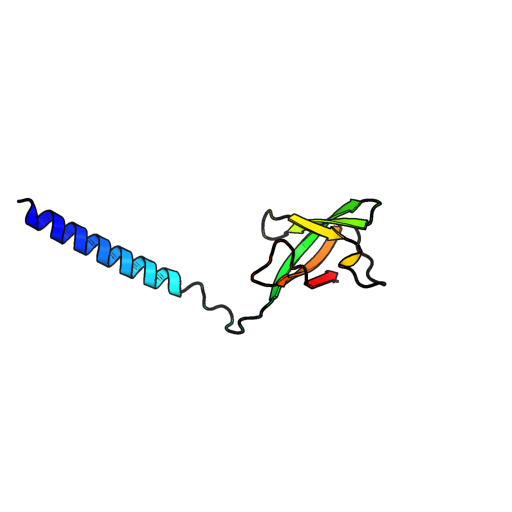100 ? 5.253 2.322 7.184 1.00 89.62 100 GLU A CA 1
ATOM 813 C C . GLU A 1 100 ? 4.408 3.580 7.383 1.00 89.62 100 GLU A C 1
ATOM 815 O O . GLU A 1 100 ? 4.075 4.278 6.426 1.00 89.62 100 GLU A O 1
ATOM 820 N N . VAL A 1 101 ? 4.061 3.903 8.632 1.00 87.44 101 VAL A N 1
ATOM 821 C CA . VAL A 1 101 ? 3.352 5.154 8.946 1.00 87.44 101 VAL A CA 1
ATOM 822 C C . VAL A 1 101 ? 4.356 6.298 9.016 1.00 87.44 101 VAL A C 1
ATOM 824 O O . VAL A 1 101 ? 5.292 6.273 9.817 1.00 87.44 101 VAL A O 1
ATOM 827 N N . LYS A 1 102 ? 4.138 7.336 8.209 1.00 79.94 102 LYS A N 1
ATOM 828 C CA . LYS A 1 102 ? 4.979 8.531 8.200 1.00 79.94 102 LYS A CA 1
ATOM 829 C C . LYS A 1 102 ? 4.529 9.463 9.330 1.00 79.94 102 LYS A C 1
ATOM 831 O O . LYS A 1 102 ? 3.442 10.036 9.254 1.00 79.94 102 LYS A O 1
ATOM 836 N N . LYS A 1 103 ? 5.345 9.557 10.386 1.00 62.28 103 LYS A N 1
ATOM 837 C CA . LYS A 1 103 ? 5.136 10.473 11.524 1.00 62.28 103 LYS A CA 1
ATOM 838 C C . LYS A 1 103 ? 5.405 11.929 11.156 1.00 62.28 103 LYS A C 1
ATOM 840 O O . LYS A 1 103 ? 6.293 12.173 10.308 1.00 62.28 103 LYS A O 1
#